Protein AF-A0A0F9I917-F1 (afdb_monomer_lite)

Radius of gyration: 12.04 Å; chains: 1; bounding box: 29×22×31 Å

Foldseek 3Di:
DDCVPPLQVVLCVVVQKAKDKDLDDDPWDFDDDPNFTKTKDWDAWDDDLVVCQVRCVRHSDPHSVVRVVVCCVHNPPGIMTMIMIGTDD

Structure (mmCIF, N/CA/C/O backbone):
data_AF-A0A0F9I917-F1
#
_entry.id   AF-A0A0F9I917-F1
#
loop_
_atom_site.group_PDB
_atom_site.id
_atom_site.type_symbol
_atom_site.label_atom_id
_atom_site.label_alt_id
_atom_site.label_comp_id
_atom_site.label_asym_id
_atom_site.label_entity_id
_atom_site.label_seq_id
_atom_site.pdbx_PDB_ins_code
_atom_site.Cartn_x
_atom_site.Cartn_y
_atom_site.Cartn_z
_atom_site.occupancy
_atom_site.B_iso_or_equiv
_atom_site.auth_seq_id
_atom_site.auth_comp_id
_atom_site.auth_asym_id
_atom_site.auth_atom_id
_atom_site.pdbx_PDB_model_num
ATOM 1 N N . MET A 1 1 ? 3.768 -3.416 3.451 1.00 60.62 1 MET A N 1
ATOM 2 C CA . MET A 1 1 ? 3.333 -4.685 2.856 1.00 60.62 1 MET A CA 1
ATOM 3 C C . MET A 1 1 ? 4.487 -5.258 2.086 1.00 60.62 1 MET A C 1
ATOM 5 O O . MET A 1 1 ? 5.093 -4.529 1.312 1.00 60.62 1 MET A O 1
ATOM 9 N N . ASN A 1 2 ? 4.847 -6.506 2.368 1.00 61.88 2 ASN A N 1
ATOM 10 C CA . ASN A 1 2 ? 5.916 -7.172 1.637 1.00 61.88 2 ASN A CA 1
ATOM 11 C C . ASN A 1 2 ? 5.417 -7.574 0.241 1.00 61.88 2 ASN A C 1
ATOM 13 O O . ASN A 1 2 ? 4.252 -7.942 0.115 1.00 61.88 2 ASN A O 1
ATOM 17 N N . PHE A 1 3 ? 6.285 -7.574 -0.774 1.00 64.38 3 PHE A N 1
ATOM 18 C CA . PHE A 1 3 ? 5.959 -8.076 -2.126 1.00 64.38 3 PHE A CA 1
ATOM 19 C C . PHE A 1 3 ? 5.803 -9.610 -2.184 1.00 64.38 3 PHE A C 1
ATOM 21 O O . PHE A 1 3 ? 5.763 -10.212 -3.252 1.00 64.38 3 PHE A O 1
ATOM 28 N N . ASN A 1 4 ? 5.694 -10.250 -1.019 1.00 66.75 4 ASN A N 1
ATOM 29 C CA . ASN A 1 4 ? 5.324 -11.654 -0.859 1.00 66.75 4 ASN A CA 1
ATOM 30 C C . ASN A 1 4 ? 3.803 -11.857 -0.905 1.00 66.75 4 ASN A C 1
ATOM 32 O O . ASN A 1 4 ? 3.339 -12.982 -0.796 1.00 66.75 4 ASN A O 1
ATOM 36 N N . VAL A 1 5 ? 3.024 -10.778 -1.021 1.00 78.69 5 VAL A N 1
ATOM 37 C CA . VAL A 1 5 ? 1.595 -10.865 -1.317 1.00 78.69 5 VAL A CA 1
ATOM 38 C C . VAL A 1 5 ? 1.442 -10.873 -2.836 1.00 78.69 5 VAL A C 1
ATOM 40 O O . VAL A 1 5 ? 1.709 -9.856 -3.477 1.00 78.69 5 VAL A O 1
ATOM 43 N N . ASP A 1 6 ? 1.023 -12.006 -3.399 1.00 85.38 6 ASP A N 1
ATOM 44 C CA . ASP A 1 6 ? 1.009 -12.227 -4.853 1.00 85.38 6 ASP A CA 1
ATOM 45 C C . ASP A 1 6 ? 0.192 -11.174 -5.609 1.00 85.38 6 ASP A C 1
ATOM 47 O O . ASP A 1 6 ? 0.618 -10.698 -6.654 1.00 85.38 6 ASP A O 1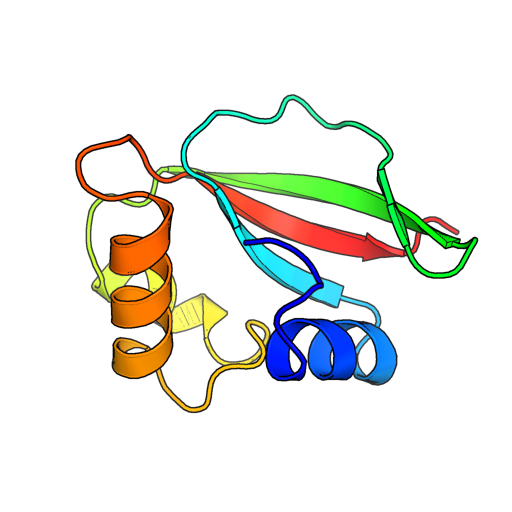
ATOM 51 N N . CYS A 1 7 ? -0.932 -10.714 -5.053 1.00 85.44 7 CYS A N 1
ATOM 52 C CA . CYS A 1 7 ? -1.742 -9.685 -5.703 1.00 85.44 7 CYS A CA 1
ATOM 53 C C . CYS A 1 7 ? -1.032 -8.318 -5.791 1.00 85.44 7 CYS A C 1
ATOM 55 O O . CYS A 1 7 ? -1.122 -7.630 -6.806 1.00 85.44 7 CYS A O 1
ATOM 57 N N . VAL A 1 8 ? -0.244 -7.957 -4.771 1.00 85.75 8 VAL A N 1
ATOM 58 C CA . VAL A 1 8 ? 0.578 -6.735 -4.756 1.00 85.75 8 VAL A CA 1
ATOM 59 C C . VAL A 1 8 ? 1.722 -6.860 -5.765 1.00 85.75 8 VAL A C 1
ATOM 61 O O . VAL A 1 8 ? 2.027 -5.900 -6.471 1.00 85.75 8 VAL A O 1
ATOM 64 N N . ARG A 1 9 ? 2.338 -8.048 -5.860 1.00 85.69 9 ARG A N 1
ATOM 65 C CA . ARG A 1 9 ? 3.382 -8.354 -6.847 1.00 85.69 9 ARG A CA 1
ATOM 66 C C . ARG A 1 9 ? 2.853 -8.238 -8.272 1.00 85.69 9 ARG A C 1
ATOM 68 O O . ARG A 1 9 ? 3.397 -7.466 -9.052 1.00 85.69 9 ARG A O 1
ATOM 75 N N . ASN A 1 10 ? 1.774 -8.950 -8.582 1.00 87.50 10 ASN A N 1
ATOM 76 C CA . ASN A 1 10 ? 1.188 -8.971 -9.919 1.00 87.50 10 ASN A CA 1
ATOM 77 C C . ASN A 1 10 ? 0.736 -7.567 -10.343 1.00 87.50 10 ASN A C 1
ATOM 79 O O . ASN A 1 10 ? 0.898 -7.186 -11.501 1.00 87.50 10 ASN A O 1
ATOM 83 N N . CYS A 1 11 ? 0.222 -6.768 -9.398 1.00 90.44 11 CYS A N 1
ATOM 84 C CA . CYS A 1 11 ? -0.130 -5.373 -9.647 1.00 90.44 11 CYS A CA 1
ATOM 85 C C . CYS A 1 11 ? 1.093 -4.533 -10.033 1.00 90.44 11 CYS A C 1
ATOM 87 O O . CYS A 1 11 ? 1.018 -3.774 -11.000 1.00 90.44 11 CYS A O 1
ATOM 89 N N . LEU A 1 12 ? 2.210 -4.682 -9.315 1.00 90.12 12 LEU A N 1
ATOM 90 C CA . LEU A 1 12 ? 3.451 -3.978 -9.630 1.00 90.12 12 LEU A CA 1
ATOM 91 C C . LEU A 1 12 ? 4.021 -4.405 -10.988 1.00 90.12 12 LEU A C 1
ATOM 93 O O . LEU A 1 12 ? 4.428 -3.549 -11.766 1.00 90.12 12 LEU A O 1
ATOM 97 N N . GLU A 1 13 ? 4.042 -5.703 -11.287 1.00 88.88 13 GLU A N 1
ATOM 98 C CA . GLU A 1 13 ? 4.555 -6.211 -12.565 1.00 88.88 13 GLU A CA 1
ATOM 99 C C . GLU A 1 13 ? 3.698 -5.762 -13.753 1.00 88.88 13 GLU A C 1
ATOM 101 O O . GLU A 1 13 ? 4.244 -5.401 -14.792 1.00 88.88 13 GLU A O 1
ATOM 106 N N . SER A 1 14 ? 2.373 -5.715 -13.586 1.00 89.50 14 SER A N 1
ATOM 107 C CA . SER A 1 14 ? 1.446 -5.346 -14.665 1.00 89.50 14 SER A CA 1
ATOM 108 C C . SER A 1 14 ? 1.374 -3.836 -14.908 1.00 89.50 14 SER A C 1
ATOM 110 O O . SER A 1 14 ? 1.257 -3.406 -16.050 1.00 89.50 14 SER A O 1
ATOM 112 N N . ASN A 1 15 ? 1.425 -3.020 -13.848 1.00 89.50 15 ASN A N 1
ATOM 113 C CA . ASN A 1 15 ? 1.223 -1.566 -13.945 1.00 89.50 15 ASN A CA 1
ATOM 114 C C . ASN A 1 15 ? 2.523 -0.756 -13.830 1.00 89.50 15 ASN A C 1
ATOM 116 O O . ASN A 1 15 ? 2.505 0.460 -13.996 1.00 89.50 15 ASN A O 1
ATOM 120 N N . GLY A 1 16 ? 3.637 -1.390 -13.456 1.00 90.06 16 GLY A N 1
ATOM 121 C CA . GLY A 1 16 ? 4.906 -0.724 -13.141 1.00 90.06 16 GLY A CA 1
ATOM 122 C C . GLY A 1 16 ? 4.923 0.013 -11.796 1.00 90.06 16 GLY A C 1
ATOM 123 O O . GLY A 1 16 ? 5.994 0.408 -11.327 1.00 90.06 16 GLY A O 1
ATOM 124 N N . VAL A 1 17 ? 3.761 0.167 -11.148 1.00 92.19 17 VAL A N 1
ATOM 125 C CA . VAL A 1 17 ? 3.596 0.833 -9.852 1.00 92.19 17 VAL A CA 1
ATOM 126 C C . VAL A 1 17 ? 2.575 0.116 -8.964 1.00 92.19 17 VAL A C 1
ATOM 128 O O . VAL A 1 17 ? 1.666 -0.552 -9.457 1.00 92.19 17 VAL A O 1
ATOM 131 N N . VAL A 1 18 ? 2.695 0.277 -7.645 1.00 94.38 18 VAL A N 1
ATOM 132 C CA . VAL A 1 18 ? 1.713 -0.217 -6.668 1.00 94.38 18 VAL A CA 1
ATOM 133 C C . VAL A 1 18 ? 1.717 0.624 -5.386 1.00 94.38 18 VAL A C 1
ATOM 135 O O . VAL A 1 18 ? 2.775 1.013 -4.884 1.00 94.38 18 VAL A O 1
ATOM 138 N N . PHE A 1 19 ? 0.545 0.885 -4.812 1.00 95.06 19 PHE A N 1
ATOM 139 C CA . PHE A 1 19 ? 0.416 1.500 -3.494 1.00 95.06 19 PHE A CA 1
ATOM 140 C C . PHE A 1 19 ? 0.556 0.459 -2.386 1.00 95.06 19 PHE A C 1
ATOM 142 O O . PHE A 1 19 ? -0.065 -0.602 -2.403 1.00 95.06 19 PHE A O 1
ATOM 149 N N . THR A 1 20 ? 1.366 0.771 -1.375 1.00 93.00 20 THR A N 1
ATOM 150 C CA . THR A 1 20 ? 1.626 -0.126 -0.243 1.00 93.00 20 THR A CA 1
ATOM 151 C C . THR A 1 20 ? 1.629 0.634 1.073 1.00 93.00 20 THR A C 1
ATOM 153 O O . THR A 1 20 ? 2.064 1.779 1.132 1.00 93.00 20 THR A O 1
ATOM 156 N N . VAL A 1 21 ? 1.200 -0.020 2.154 1.00 93.06 21 VAL A N 1
ATOM 157 C CA . VAL A 1 21 ? 1.219 0.564 3.505 1.00 93.06 21 VAL A CA 1
ATOM 158 C C . VAL A 1 21 ? 2.227 -0.156 4.397 1.00 93.06 21 VAL A C 1
ATOM 160 O O . VAL A 1 21 ? 2.328 -1.387 4.359 1.00 93.06 21 VAL A O 1
ATOM 163 N N . ARG A 1 22 ? 3.006 0.586 5.190 1.00 90.25 22 ARG A N 1
ATOM 164 C CA . ARG A 1 22 ? 4.015 0.065 6.132 1.00 90.25 22 ARG A CA 1
ATOM 165 C C . ARG A 1 22 ? 3.742 0.549 7.551 1.00 90.25 22 ARG A C 1
ATOM 167 O O . ARG A 1 22 ? 3.194 1.624 7.746 1.00 90.25 22 ARG A O 1
ATOM 174 N N . SER A 1 23 ? 4.188 -0.235 8.530 1.00 90.31 23 SER A N 1
ATOM 175 C CA . SER A 1 23 ? 4.013 0.061 9.955 1.00 90.31 23 SER A CA 1
ATOM 176 C C . SER A 1 23 ? 5.109 0.963 10.550 1.00 90.31 23 SER A C 1
ATOM 178 O O . SER A 1 23 ? 5.265 1.031 11.768 1.00 90.31 23 SER A O 1
ATOM 180 N N . TYR A 1 24 ? 5.978 1.507 9.703 1.00 87.31 24 TYR A N 1
ATOM 181 C CA . TYR A 1 24 ? 7.137 2.318 10.062 1.00 87.31 24 TYR A CA 1
ATOM 182 C C . TYR A 1 24 ? 7.422 3.289 8.920 1.00 87.31 24 TYR A C 1
ATOM 184 O O . TYR A 1 24 ? 7.129 2.981 7.759 1.00 87.31 24 TYR A O 1
ATOM 192 N N . PHE A 1 25 ? 7.967 4.454 9.262 1.00 84.69 25 PHE A N 1
ATOM 193 C CA . PHE A 1 25 ? 8.326 5.456 8.275 1.00 84.69 25 PHE A CA 1
ATOM 194 C C . PHE A 1 25 ? 9.582 5.012 7.521 1.00 84.69 25 PHE A C 1
ATOM 196 O O . PHE A 1 25 ? 10.605 4.687 8.119 1.00 84.69 25 PHE A O 1
ATOM 203 N N . TYR A 1 26 ? 9.475 4.973 6.202 1.00 78.44 26 TYR A N 1
ATOM 204 C CA . TYR A 1 26 ? 10.522 4.598 5.271 1.00 78.44 26 TYR A CA 1
ATOM 205 C C . TYR A 1 26 ? 11.024 5.838 4.536 1.00 78.44 26 TYR A C 1
ATOM 207 O O . TYR A 1 26 ? 10.321 6.385 3.683 1.00 78.44 26 TYR A O 1
ATOM 215 N N . ASN A 1 27 ? 12.228 6.291 4.878 1.00 67.25 27 ASN A N 1
ATOM 216 C CA . ASN A 1 27 ? 12.843 7.465 4.270 1.00 67.25 27 ASN A CA 1
ATOM 217 C C . ASN A 1 27 ? 13.546 7.039 2.968 1.00 67.25 27 ASN A C 1
ATOM 219 O O . ASN A 1 27 ? 14.734 6.755 2.974 1.00 67.25 27 ASN A O 1
ATOM 223 N N . SER A 1 28 ? 12.755 6.865 1.901 1.00 60.66 28 SER A N 1
ATOM 224 C CA . SER A 1 28 ? 13.167 6.511 0.528 1.00 60.66 28 SER A CA 1
ATOM 225 C C . SER A 1 28 ? 14.434 5.641 0.412 1.00 60.66 28 SER A C 1
ATOM 227 O O . SER A 1 28 ? 15.522 6.149 0.150 1.00 60.66 28 SER A O 1
ATOM 229 N N . GLU A 1 29 ? 14.304 4.321 0.525 1.00 59.75 29 GLU A N 1
ATOM 230 C CA . GLU A 1 29 ? 15.401 3.413 0.165 1.00 59.75 29 GLU A CA 1
ATOM 231 C C . GLU A 1 29 ? 15.074 2.627 -1.107 1.00 59.75 29 GLU A C 1
ATOM 233 O O . GLU A 1 29 ? 13.911 2.316 -1.401 1.00 59.75 29 GLU A O 1
ATOM 238 N N . ASN A 1 30 ? 16.131 2.281 -1.842 1.00 62.06 3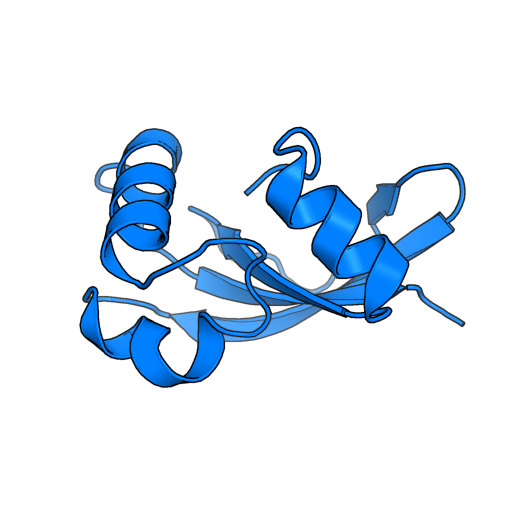0 ASN A N 1
ATOM 239 C CA . ASN A 1 30 ? 16.071 1.308 -2.921 1.00 62.06 30 ASN A CA 1
ATOM 240 C C . ASN A 1 30 ? 15.884 -0.077 -2.293 1.00 62.06 30 ASN A C 1
ATOM 242 O O . ASN A 1 30 ? 16.751 -0.539 -1.558 1.00 62.06 30 ASN A O 1
ATOM 246 N N . SER A 1 31 ? 14.772 -0.750 -2.581 1.00 69.19 31 SER A N 1
ATOM 247 C CA . SER A 1 31 ? 14.641 -2.180 -2.277 1.00 69.19 31 SER A CA 1
ATOM 248 C C . SER A 1 31 ? 14.705 -2.977 -3.561 1.00 69.19 31 SER A C 1
ATOM 250 O O . SER A 1 31 ? 14.084 -2.568 -4.534 1.00 69.19 31 SER A O 1
ATOM 252 N N . GLU A 1 32 ? 15.368 -4.121 -3.568 1.00 66.94 32 GLU A N 1
ATOM 253 C CA . GLU A 1 32 ? 15.359 -5.009 -4.729 1.00 66.94 32 GLU A CA 1
ATOM 254 C C . GLU A 1 32 ? 14.177 -5.980 -4.690 1.00 66.94 32 GLU A C 1
ATOM 256 O O . GLU A 1 32 ? 13.728 -6.423 -3.630 1.00 66.94 32 GLU A O 1
ATOM 261 N N . PHE A 1 33 ? 13.642 -6.271 -5.870 1.00 70.38 33 PHE A N 1
ATOM 262 C CA . PHE A 1 33 ? 12.605 -7.261 -6.106 1.00 70.38 33 PHE A CA 1
ATOM 263 C C . PHE A 1 33 ? 12.821 -7.870 -7.492 1.00 70.38 33 PHE A C 1
ATOM 265 O O . PHE A 1 33 ? 12.833 -7.130 -8.474 1.00 70.38 33 PHE A O 1
ATOM 272 N N . ASN A 1 34 ? 12.987 -9.194 -7.573 1.00 72.69 34 ASN A N 1
ATOM 273 C CA . ASN A 1 34 ? 13.303 -9.909 -8.820 1.00 72.69 34 ASN A CA 1
ATOM 274 C C . ASN A 1 34 ? 14.460 -9.248 -9.601 1.00 72.69 34 ASN A C 1
ATOM 276 O O . ASN A 1 34 ? 14.301 -8.914 -10.774 1.00 72.69 34 ASN A O 1
ATOM 280 N N . ASP A 1 35 ? 15.575 -8.956 -8.921 1.00 77.06 35 ASP A N 1
ATOM 281 C CA . ASP A 1 35 ? 16.763 -8.270 -9.470 1.00 77.06 35 ASP A CA 1
ATOM 282 C C . ASP A 1 35 ? 16.503 -6.868 -10.057 1.00 77.06 35 ASP A C 1
ATOM 284 O O . ASP A 1 35 ? 17.370 -6.257 -10.682 1.00 77.06 35 ASP A O 1
ATOM 288 N N . ARG A 1 36 ? 15.309 -6.309 -9.826 1.00 80.19 36 ARG A N 1
ATOM 289 C CA . ARG A 1 36 ? 14.946 -4.942 -10.196 1.00 8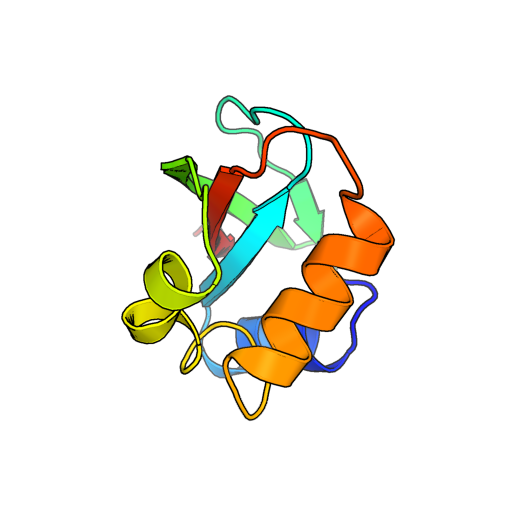0.19 36 ARG A CA 1
ATOM 290 C C . ARG A 1 36 ? 14.899 -4.067 -8.961 1.00 80.19 36 ARG A C 1
ATOM 292 O O . ARG A 1 36 ? 14.298 -4.406 -7.940 1.00 80.19 36 ARG A O 1
ATOM 299 N N . LYS A 1 37 ? 15.490 -2.883 -9.069 1.00 83.75 37 LYS A N 1
ATOM 300 C CA . LYS A 1 37 ? 15.406 -1.873 -8.016 1.00 83.75 37 LYS A CA 1
ATOM 301 C C . LYS A 1 37 ? 13.998 -1.297 -7.979 1.00 83.75 37 LYS A C 1
ATOM 303 O O . LYS A 1 37 ? 13.439 -0.930 -9.007 1.00 83.75 37 LYS A O 1
ATOM 308 N N . ILE A 1 38 ? 13.445 -1.179 -6.783 1.00 86.31 38 ILE A N 1
ATOM 309 C CA . ILE A 1 38 ? 12.173 -0.527 -6.496 1.00 86.31 38 ILE A CA 1
ATOM 310 C C . ILE A 1 38 ? 12.448 0.715 -5.664 1.00 86.31 38 ILE A C 1
ATOM 312 O O . ILE A 1 38 ? 13.088 0.644 -4.612 1.00 86.31 38 ILE A O 1
ATOM 316 N N . LYS A 1 39 ? 11.882 1.837 -6.105 1.00 87.88 39 LYS A N 1
ATOM 317 C CA . LYS A 1 39 ? 11.811 3.081 -5.342 1.00 87.88 39 LYS A CA 1
ATOM 318 C C . LYS A 1 39 ? 10.466 3.180 -4.643 1.00 87.88 39 LYS A C 1
ATOM 320 O O . LYS A 1 39 ? 9.435 2.795 -5.198 1.00 87.88 39 LYS A O 1
ATOM 325 N N . ARG A 1 40 ? 10.481 3.707 -3.419 1.00 88.94 40 ARG A N 1
ATOM 326 C CA . ARG A 1 40 ? 9.271 4.030 -2.659 1.00 88.94 40 ARG A CA 1
ATOM 327 C C . ARG A 1 40 ? 9.207 5.514 -2.367 1.00 88.94 40 ARG A C 1
ATOM 329 O O . ARG A 1 40 ? 10.134 6.070 -1.786 1.00 88.94 40 ARG A O 1
ATOM 336 N N . PHE A 1 41 ? 8.073 6.107 -2.700 1.00 90.00 41 PHE A N 1
ATOM 337 C CA . PHE A 1 41 ? 7.767 7.502 -2.439 1.00 90.00 41 PHE A CA 1
ATOM 338 C C . PHE A 1 41 ? 6.712 7.568 -1.349 1.00 90.00 41 PHE A C 1
ATOM 340 O O . PHE A 1 41 ? 5.648 6.961 -1.480 1.00 90.00 41 PHE A O 1
ATOM 347 N N . PHE A 1 42 ? 7.029 8.249 -0.252 1.00 92.50 42 PHE A N 1
ATOM 348 C CA . PHE A 1 42 ? 6.067 8.492 0.814 1.00 92.50 42 PHE A CA 1
ATOM 349 C C . PHE A 1 42 ? 4.938 9.386 0.299 1.00 92.50 42 PHE A C 1
ATOM 351 O O . PHE A 1 42 ? 5.203 10.387 -0.360 1.00 92.50 42 PHE A O 1
ATOM 358 N N . ILE A 1 43 ? 3.695 9.019 0.607 1.00 93.62 43 ILE A N 1
ATOM 359 C CA . ILE A 1 43 ? 2.508 9.787 0.223 1.00 93.62 43 ILE A CA 1
ATOM 360 C C . ILE A 1 43 ? 1.927 10.492 1.447 1.00 93.62 43 ILE A C 1
ATOM 362 O O . ILE A 1 43 ? 1.883 11.717 1.492 1.00 93.62 43 ILE A O 1
ATOM 366 N N . LYS A 1 44 ? 1.468 9.719 2.439 1.00 94.81 44 LYS A N 1
ATOM 367 C CA . LYS A 1 44 ? 0.864 10.244 3.670 1.00 94.81 44 LYS A CA 1
ATOM 368 C C . LYS A 1 44 ? 0.829 9.201 4.786 1.00 94.81 44 LYS A C 1
ATOM 370 O O . LYS A 1 44 ? 0.958 8.000 4.539 1.00 94.81 44 LYS A O 1
ATOM 375 N N . GLU A 1 45 ? 0.625 9.663 6.015 1.00 95.44 45 GLU A N 1
ATOM 376 C CA . GLU A 1 45 ? 0.192 8.806 7.122 1.00 95.44 45 GLU A CA 1
ATOM 377 C C . GLU A 1 45 ? -1.296 8.466 6.948 1.00 95.44 45 GLU A C 1
ATOM 379 O O . GLU A 1 45 ? -2.093 9.294 6.506 1.00 95.44 45 GLU A O 1
ATOM 384 N N . ILE A 1 46 ? -1.648 7.222 7.253 1.00 94.62 46 ILE A N 1
ATOM 385 C CA . ILE A 1 46 ? -2.989 6.661 7.144 1.00 94.62 46 ILE A CA 1
ATOM 386 C C . ILE A 1 46 ? -3.511 6.425 8.551 1.00 94.62 46 ILE A C 1
ATOM 388 O O . ILE A 1 46 ? -2.900 5.686 9.323 1.00 94.62 46 ILE A O 1
ATOM 392 N N . ASN A 1 47 ? -4.659 7.016 8.867 1.00 91.56 47 ASN A N 1
ATOM 393 C CA . ASN A 1 47 ? -5.261 6.905 10.194 1.00 91.56 47 ASN A CA 1
ATOM 394 C C . ASN A 1 47 ? -6.516 6.038 10.174 1.00 91.56 47 ASN A C 1
ATOM 396 O O . ASN A 1 47 ? -6.831 5.381 11.165 1.00 91.56 47 ASN A O 1
ATOM 400 N N . LYS A 1 48 ? -7.220 6.018 9.042 1.00 94.56 48 LYS A N 1
ATOM 401 C CA . LYS A 1 48 ? -8.491 5.317 8.888 1.00 94.56 48 LYS A CA 1
ATOM 402 C C . LYS A 1 48 ? -8.617 4.680 7.510 1.00 94.56 48 LYS A C 1
ATOM 404 O O . LYS A 1 48 ? -7.904 5.035 6.571 1.00 94.56 48 LYS A O 1
ATOM 409 N N . LYS A 1 49 ? -9.546 3.735 7.397 1.00 94.56 49 LYS A N 1
ATOM 410 C CA . LYS A 1 49 ? -9.791 2.956 6.180 1.00 94.56 49 LYS A CA 1
ATOM 411 C C . LYS A 1 49 ? -10.107 3.848 4.976 1.00 94.56 49 LYS A C 1
ATOM 413 O O . LYS A 1 49 ? -9.655 3.577 3.868 1.00 94.56 49 LYS A O 1
ATOM 418 N N . GLU A 1 50 ? -10.847 4.927 5.199 1.00 96.44 50 GLU A N 1
ATOM 419 C CA . GLU A 1 50 ? -11.318 5.843 4.158 1.00 96.44 50 GLU A CA 1
ATOM 420 C C . GLU A 1 50 ? -10.159 6.553 3.450 1.00 96.44 50 GLU A C 1
ATOM 422 O O . GLU A 1 50 ? -10.267 6.897 2.277 1.00 96.44 50 GLU A O 1
ATOM 427 N N . ASP A 1 51 ? -9.013 6.697 4.119 1.00 95.44 51 ASP A N 1
ATOM 428 C CA . ASP A 1 51 ? -7.829 7.327 3.537 1.00 95.44 51 ASP A CA 1
ATOM 429 C C . ASP A 1 51 ? -7.238 6.520 2.365 1.00 95.44 51 ASP A C 1
ATOM 431 O O . ASP A 1 51 ? -6.370 7.045 1.661 1.00 95.44 51 ASP A O 1
ATOM 435 N N . LEU A 1 52 ? -7.677 5.265 2.177 1.00 95.62 52 LEU A N 1
ATOM 436 C CA . LEU A 1 52 ? -7.227 4.328 1.144 1.00 95.62 52 LEU A CA 1
ATOM 437 C C . LEU A 1 52 ? -8.142 4.255 -0.085 1.00 95.62 52 LEU A C 1
ATOM 439 O O . LEU A 1 52 ? -7.762 3.603 -1.061 1.00 95.62 52 LEU A O 1
ATOM 443 N N . ILE A 1 53 ? -9.320 4.891 -0.052 1.00 95.69 53 ILE A N 1
ATOM 444 C CA . ILE A 1 53 ? -10.340 4.776 -1.111 1.00 95.69 53 ILE A CA 1
ATOM 445 C C . ILE A 1 53 ? -9.753 5.113 -2.484 1.00 95.69 53 ILE A C 1
ATOM 447 O O . ILE A 1 53 ? -9.899 4.334 -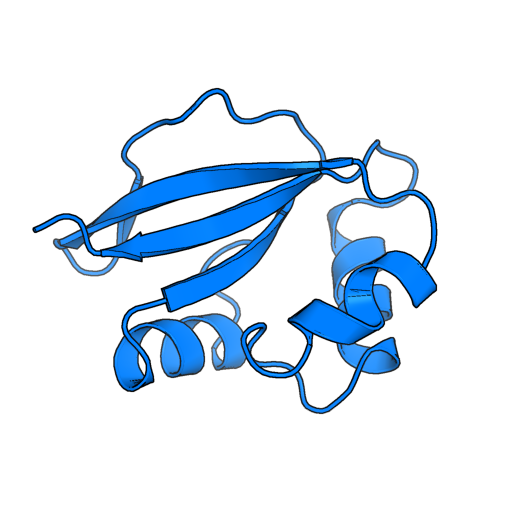3.423 1.00 95.69 53 ILE A O 1
ATOM 451 N N . ASP A 1 54 ? -8.990 6.200 -2.569 1.00 95.31 54 ASP A N 1
ATOM 452 C CA . ASP A 1 54 ? -8.418 6.676 -3.834 1.00 95.31 54 ASP A CA 1
ATOM 453 C C . ASP A 1 54 ? -7.260 5.804 -4.352 1.00 95.31 54 ASP A C 1
ATOM 455 O O . ASP A 1 54 ? -6.854 5.908 -5.509 1.00 95.31 54 ASP A O 1
ATOM 459 N N . PHE A 1 55 ? -6.713 4.926 -3.507 1.00 95.56 55 PHE A N 1
ATOM 460 C CA . PHE A 1 55 ? -5.476 4.189 -3.781 1.00 95.56 55 PHE A CA 1
ATOM 461 C C . PHE A 1 55 ? -5.707 2.699 -4.050 1.00 95.56 55 PHE A C 1
ATOM 463 O O . PHE A 1 55 ? -4.825 2.024 -4.585 1.00 95.56 55 PHE A O 1
ATOM 470 N N . VAL A 1 56 ? -6.889 2.172 -3.710 1.00 94.75 56 VAL A N 1
ATOM 471 C CA . VAL A 1 56 ? -7.188 0.733 -3.784 1.00 94.75 56 VAL A CA 1
ATOM 472 C C . VAL A 1 56 ? -6.990 0.160 -5.183 1.00 94.75 56 VAL A C 1
ATOM 474 O O . VAL A 1 56 ? -6.439 -0.931 -5.323 1.00 94.75 56 VAL A O 1
ATOM 477 N N . LYS A 1 57 ? -7.342 0.926 -6.221 1.00 92.94 57 LYS A N 1
ATOM 478 C CA . LYS A 1 57 ? -7.264 0.499 -7.623 1.00 92.94 57 LYS A CA 1
ATOM 479 C C . LYS A 1 57 ? -5.854 0.068 -8.038 1.00 92.94 57 LYS A C 1
ATOM 481 O O . LYS A 1 57 ? -5.709 -0.801 -8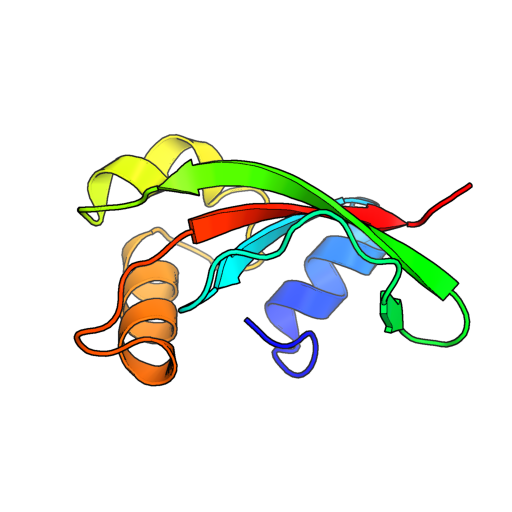.888 1.00 92.94 57 LYS A O 1
ATOM 486 N N . LEU A 1 58 ? -4.826 0.657 -7.426 1.00 94.12 58 LEU A N 1
ATOM 487 C CA . LEU A 1 58 ? -3.419 0.343 -7.684 1.00 94.12 58 LEU A CA 1
ATOM 488 C C . LEU A 1 58 ? -2.741 -0.293 -6.462 1.00 94.12 58 LEU A C 1
ATOM 490 O O . LEU A 1 58 ? -1.533 -0.188 -6.310 1.00 94.12 58 LEU A O 1
ATOM 494 N N . SER A 1 59 ? -3.497 -0.935 -5.570 1.00 92.25 59 SER A N 1
ATOM 495 C CA . SER A 1 59 ? -2.956 -1.655 -4.404 1.00 92.25 59 SER A CA 1
ATOM 496 C C . SER A 1 59 ? -2.722 -3.149 -4.656 1.00 92.25 59 SER A C 1
ATOM 498 O O . SER A 1 59 ? -2.000 -3.801 -3.901 1.00 92.25 59 SER A O 1
ATOM 500 N N . GLY A 1 60 ? -3.359 -3.696 -5.697 1.00 92.00 60 GLY A N 1
ATOM 501 C CA . GLY A 1 60 ? -3.472 -5.133 -5.951 1.00 92.00 60 GLY A CA 1
ATOM 502 C C . GLY A 1 60 ? -4.630 -5.828 -5.221 1.00 92.00 60 GLY A C 1
ATOM 503 O O . GLY A 1 60 ? -4.846 -7.011 -5.448 1.00 92.00 60 GLY A O 1
ATOM 504 N N . PHE A 1 61 ? -5.388 -5.138 -4.365 1.00 93.31 61 PHE A N 1
ATOM 505 C CA . PHE A 1 61 ? -6.567 -5.696 -3.685 1.00 93.31 61 PHE A CA 1
ATOM 506 C C . PHE A 1 61 ? -7.864 -5.361 -4.428 1.00 93.31 61 PHE A C 1
ATOM 508 O O . PHE A 1 61 ? -7.939 -4.342 -5.114 1.00 93.31 61 PHE A O 1
ATOM 515 N N . GLY A 1 62 ? -8.893 -6.205 -4.277 1.00 91.81 62 GLY A N 1
ATOM 516 C CA . GLY A 1 62 ? -10.167 -6.020 -4.977 1.00 91.81 62 GLY A CA 1
ATOM 517 C C . GLY A 1 62 ? -10.990 -4.861 -4.418 1.00 91.81 62 GLY A C 1
ATOM 518 O O . GLY A 1 62 ? -11.721 -4.199 -5.152 1.00 91.81 62 GLY A O 1
ATOM 519 N N . ASN A 1 63 ? -10.860 -4.590 -3.119 1.00 95.44 63 ASN A N 1
ATOM 520 C CA . ASN A 1 63 ? -11.565 -3.510 -2.442 1.00 95.44 63 ASN A CA 1
ATOM 521 C C . ASN A 1 63 ? -10.797 -2.999 -1.208 1.00 95.44 63 ASN A C 1
ATOM 523 O O . ASN A 1 63 ? -9.803 -3.574 -0.757 1.00 95.44 63 ASN A O 1
ATOM 527 N N . VAL A 1 64 ? -11.264 -1.864 -0.681 1.00 96.31 64 VAL A N 1
ATOM 528 C CA . VAL A 1 64 ? -10.626 -1.155 0.438 1.00 96.31 64 VAL A CA 1
ATOM 529 C C . VAL A 1 64 ? -10.668 -1.989 1.719 1.00 96.31 64 VAL A C 1
ATOM 531 O O . VAL A 1 64 ? -9.756 -1.902 2.536 1.00 96.31 64 VAL A O 1
ATOM 534 N N . GLU A 1 65 ? -11.706 -2.802 1.906 1.00 96.44 65 GLU A N 1
ATOM 535 C CA . GLU A 1 65 ? -11.891 -3.612 3.107 1.00 96.44 65 GLU A CA 1
ATOM 536 C C . GLU A 1 65 ? -10.888 -4.764 3.184 1.00 96.44 65 GLU A C 1
ATOM 538 O O . GLU A 1 65 ? -10.196 -4.904 4.190 1.00 96.44 65 GLU A O 1
ATOM 543 N N . GLU A 1 66 ? -10.717 -5.518 2.099 1.00 94.81 66 GLU A N 1
ATOM 544 C CA . GLU A 1 66 ? -9.665 -6.529 1.970 1.00 94.81 66 GLU A CA 1
ATOM 545 C C . GLU A 1 66 ? -8.282 -5.935 2.222 1.00 94.81 66 GLU A C 1
ATOM 547 O O . GLU A 1 66 ? -7.473 -6.499 2.969 1.00 94.81 66 GLU A O 1
ATOM 552 N N . TRP A 1 67 ? -8.018 -4.772 1.620 1.00 95.19 67 TRP A N 1
ATOM 553 C CA . TRP A 1 67 ? -6.734 -4.112 1.765 1.00 95.19 67 TRP A CA 1
ATOM 554 C C . TRP A 1 67 ? -6.490 -3.676 3.210 1.00 95.19 67 TRP A C 1
ATOM 556 O O . TRP A 1 67 ? -5.441 -3.988 3.778 1.00 95.19 67 TRP A O 1
ATOM 566 N N . TRP A 1 68 ? -7.471 -3.015 3.828 1.00 95.12 68 TRP A N 1
ATOM 567 C CA . TRP A 1 68 ? -7.406 -2.567 5.216 1.00 95.12 68 TRP A CA 1
ATOM 568 C C . TRP A 1 68 ? -7.218 -3.730 6.183 1.00 95.12 68 TRP A C 1
ATOM 570 O O . TRP A 1 68 ? -6.305 -3.691 7.003 1.00 95.12 68 TRP A O 1
ATOM 580 N N . ASN A 1 69 ? -7.994 -4.804 6.035 1.00 93.75 69 ASN A N 1
ATOM 581 C CA . ASN A 1 69 ? -7.861 -6.004 6.858 1.00 93.75 69 ASN A CA 1
ATOM 582 C C . ASN A 1 69 ? -6.443 -6.571 6.770 1.00 93.75 69 ASN A C 1
ATOM 584 O O . ASN A 1 69 ? -5.815 -6.881 7.785 1.00 93.75 69 ASN A O 1
ATOM 588 N N . LYS A 1 70 ? -5.878 -6.632 5.560 1.00 93.06 70 LYS A N 1
ATOM 589 C CA . LYS A 1 70 ? -4.505 -7.095 5.371 1.00 93.06 70 LYS A CA 1
ATOM 590 C C . LYS A 1 70 ? -3.482 -6.131 5.985 1.00 93.06 70 LYS A C 1
ATOM 592 O O . LYS A 1 70 ? -2.485 -6.582 6.547 1.00 93.06 70 LYS A O 1
ATOM 597 N N . ILE A 1 71 ? -3.710 -4.820 5.911 1.00 92.62 71 ILE A N 1
ATOM 598 C CA . ILE A 1 71 ? -2.869 -3.806 6.564 1.00 92.62 71 ILE A CA 1
ATOM 599 C C . ILE A 1 71 ? -2.906 -3.970 8.083 1.00 92.62 71 ILE A C 1
ATOM 601 O O . ILE A 1 71 ? -1.841 -3.978 8.700 1.00 92.62 71 ILE A O 1
ATOM 605 N N . GLU A 1 72 ? -4.087 -4.139 8.674 1.00 92.88 72 GLU A N 1
ATOM 606 C CA . GLU A 1 72 ? -4.278 -4.361 10.110 1.00 92.88 72 GLU A CA 1
ATOM 607 C C . GLU A 1 72 ? -3.558 -5.627 10.586 1.00 92.88 72 GLU A C 1
ATOM 609 O O . GLU A 1 72 ? -2.843 -5.581 11.587 1.00 92.88 72 GLU A O 1
ATOM 614 N N . MET A 1 73 ? -3.612 -6.727 9.823 1.00 90.50 73 MET A N 1
ATOM 615 C CA . MET A 1 73 ? -2.860 -7.949 10.147 1.00 90.50 73 MET A CA 1
ATOM 616 C C . MET A 1 73 ? -1.348 -7.703 10.276 1.00 90.50 73 MET A C 1
ATOM 618 O O . MET A 1 73 ? -0.699 -8.266 11.161 1.00 90.50 73 MET A O 1
ATOM 622 N N . PHE A 1 74 ? -0.775 -6.872 9.398 1.00 87.00 74 PHE A N 1
ATOM 623 C CA . PHE A 1 74 ? 0.667 -6.608 9.377 1.00 87.00 74 PHE A CA 1
ATOM 624 C C . PHE A 1 74 ? 1.101 -5.478 10.315 1.00 87.00 74 PHE A C 1
ATOM 626 O O . PHE A 1 74 ? 2.176 -5.551 10.909 1.00 87.00 74 PHE A O 1
ATOM 633 N N . CYS A 1 75 ? 0.309 -4.412 10.414 1.00 87.88 75 CYS A N 1
ATOM 634 C CA . CYS A 1 75 ? 0.685 -3.189 11.120 1.00 87.88 75 CYS A CA 1
ATOM 635 C C . CYS A 1 75 ? 0.138 -3.151 12.549 1.00 87.88 75 CYS A C 1
ATOM 637 O O . CYS A 1 75 ? 0.780 -2.559 13.417 1.00 87.88 75 CYS A O 1
ATOM 639 N N . LYS A 1 76 ? -0.998 -3.809 12.815 1.00 86.19 76 LYS A N 1
ATOM 640 C CA . LYS A 1 76 ? -1.699 -3.790 14.105 1.00 86.19 76 LYS A CA 1
ATOM 641 C C . LYS A 1 76 ? -1.846 -2.343 14.618 1.00 86.19 76 LYS A C 1
ATOM 643 O O . LYS A 1 76 ? -2.156 -1.427 13.854 1.00 86.19 76 LYS A O 1
ATOM 648 N N . PHE A 1 77 ? -1.521 -2.124 15.892 1.00 86.31 77 PHE A N 1
ATOM 649 C CA . PHE A 1 77 ? -1.575 -0.840 16.602 1.00 86.31 77 PHE A CA 1
ATOM 650 C C . PHE A 1 77 ? -0.473 0.163 16.224 1.00 86.31 77 PHE A C 1
ATOM 652 O O . PHE A 1 77 ? -0.333 1.197 16.872 1.00 86.31 77 PHE A O 1
ATOM 659 N N . LYS A 1 78 ? 0.359 -0.136 15.222 1.00 90.00 78 LYS A N 1
ATOM 660 C CA . LYS A 1 78 ? 1.416 0.780 14.783 1.00 90.00 78 LYS A CA 1
ATOM 661 C C . LYS A 1 78 ? 0.863 1.831 13.825 1.00 90.00 78 LYS A C 1
ATOM 663 O O . LYS A 1 78 ? -0.131 1.601 13.134 1.00 90.00 78 LYS A O 1
ATOM 668 N N . LYS A 1 79 ? 1.584 2.952 13.736 1.00 93.12 79 LYS A N 1
ATOM 669 C CA . LYS A 1 79 ? 1.375 3.970 12.701 1.00 93.12 79 LYS A CA 1
ATOM 670 C C . LYS A 1 79 ? 1.487 3.358 11.311 1.00 93.12 79 LYS A C 1
ATOM 672 O O . LYS A 1 79 ? 2.292 2.451 11.096 1.00 93.12 79 LYS A O 1
ATOM 677 N N . LYS A 1 80 ? 0.682 3.859 10.379 1.00 94.44 80 LYS A N 1
ATOM 678 C CA . LYS A 1 80 ? 0.548 3.318 9.026 1.00 94.44 80 LYS A CA 1
ATOM 679 C C . LYS A 1 80 ? 0.941 4.390 8.027 1.00 94.44 80 LYS A C 1
ATOM 681 O O . LYS A 1 80 ? 0.376 5.472 8.017 1.00 94.44 80 LYS A O 1
ATOM 686 N N . TYR A 1 81 ? 1.898 4.083 7.171 1.00 94.50 81 TYR A N 1
ATOM 687 C CA . TYR A 1 81 ? 2.440 5.027 6.203 1.00 94.50 81 TYR A CA 1
ATOM 688 C C . TYR A 1 81 ? 2.222 4.486 4.798 1.00 94.50 81 TYR A C 1
ATOM 690 O O . TYR A 1 81 ? 2.607 3.349 4.507 1.00 94.50 81 TYR A O 1
ATOM 698 N N . LEU A 1 82 ? 1.582 5.283 3.948 1.00 94.75 82 LEU A N 1
ATOM 699 C CA . LEU A 1 82 ? 1.305 4.959 2.556 1.00 94.75 82 LEU A CA 1
ATOM 700 C C . LEU A 1 82 ? 2.482 5.359 1.670 1.00 94.75 82 LEU A C 1
ATOM 702 O O . LEU A 1 82 ? 3.007 6.470 1.770 1.00 94.75 82 LEU A O 1
ATOM 706 N N . TYR A 1 83 ? 2.841 4.456 0.765 1.00 93.88 83 TYR A N 1
ATOM 707 C CA . TYR A 1 83 ? 3.897 4.633 -0.218 1.00 93.88 83 TYR A CA 1
ATOM 708 C C . TYR A 1 83 ? 3.415 4.258 -1.611 1.00 93.88 83 TYR A C 1
ATOM 710 O O . TYR A 1 83 ? 2.717 3.256 -1.774 1.00 93.88 83 TYR A O 1
ATOM 718 N N . LEU A 1 84 ? 3.888 4.989 -2.614 1.00 93.12 84 LEU A N 1
ATOM 719 C CA . LEU A 1 84 ? 3.912 4.537 -3.999 1.00 93.12 84 LEU A CA 1
ATOM 720 C C . LEU A 1 84 ? 5.223 3.787 -4.244 1.00 93.12 84 LEU A C 1
ATOM 722 O O . LEU A 1 84 ? 6.300 4.362 -4.092 1.00 93.12 84 LEU A O 1
ATOM 726 N N . ALA A 1 85 ? 5.142 2.511 -4.603 1.00 91.31 85 ALA A N 1
ATOM 727 C CA . ALA A 1 85 ? 6.283 1.712 -5.026 1.00 91.31 85 ALA A CA 1
ATOM 728 C C . ALA A 1 85 ? 6.308 1.603 -6.555 1.00 91.31 85 ALA A C 1
ATOM 730 O O . ALA A 1 85 ? 5.268 1.374 -7.162 1.00 91.31 85 ALA A O 1
ATOM 731 N N . SER A 1 86 ? 7.481 1.748 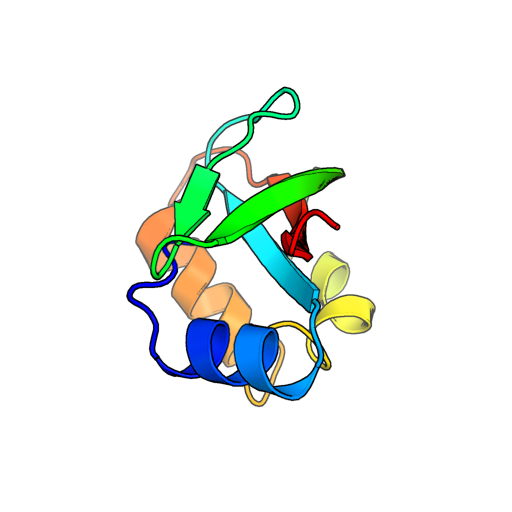-7.168 1.00 91.31 86 SER A N 1
ATOM 732 C CA . SER A 1 86 ? 7.671 1.637 -8.623 1.00 91.31 86 SER A CA 1
ATOM 733 C C . SER A 1 86 ? 9.061 1.105 -8.954 1.00 91.31 86 SER A C 1
ATOM 735 O O . SER A 1 86 ? 9.980 1.252 -8.141 1.00 91.31 86 SER A O 1
ATOM 737 N N . PHE A 1 87 ? 9.233 0.490 -10.125 1.00 88.00 87 PHE A N 1
ATOM 738 C CA . PHE A 1 87 ? 10.567 0.114 -10.598 1.00 88.00 87 PHE A CA 1
ATOM 739 C C . PHE A 1 87 ? 11.420 1.366 -10.846 1.00 88.00 87 PHE A C 1
ATOM 741 O O . PHE A 1 87 ? 10.947 2.354 -11.404 1.00 88.00 87 PHE A O 1
ATOM 748 N N . SER A 1 88 ? 12.685 1.335 -10.427 1.00 76.69 88 SER A N 1
ATOM 749 C CA . SER A 1 88 ? 13.654 2.336 -10.863 1.00 76.69 88 SER A CA 1
ATOM 750 C C . SER A 1 88 ? 14.007 2.051 -12.315 1.00 76.69 88 SER A C 1
ATOM 752 O O . SER A 1 88 ? 14.453 0.944 -12.619 1.00 76.69 88 SER A O 1
ATOM 754 N N . HIS A 1 89 ? 13.838 3.055 -13.175 1.00 60.88 89 HIS A N 1
ATOM 755 C CA . HIS A 1 89 ? 14.639 3.157 -14.391 1.00 60.88 89 HIS A CA 1
ATOM 756 C C . HIS A 1 89 ? 16.130 3.219 -14.045 1.00 60.88 89 HIS A C 1
ATOM 758 O O . HIS A 1 89 ? 16.456 3.688 -12.918 1.00 60.88 89 HIS A O 1
#

pLDDT: mean 87.02, std 10.25, range [59.75, 96.44]

Sequence (89 aa):
MNFNVDCVRNCLESNGVVFTVRSYFYNSENSEFNDRKIKRFFIKEINKKEDLIDFVKLSGFGNVEEWWNKIEMFCKFKKKYLYLASFSH

Organism: NCBI:txid412755

Secondary structure (DSSP, 8-state):
--TTSHHHHHHHHHHSEEEEEESS------EEETTEEEEEEEEEEE-SGGGGGGGGGGTTSSSHHHHHHHHHHHHTTS-EEEEEEEE--